Protein AF-A0A6G7K426-F1 (afdb_monomer_lite)

Foldseek 3Di:
DFDQFDDPVDDDDDPVLCVVLVHFDPPDPCRRNVVSVSCVVVVHGHDDDPPDDDDDDDDPDPVRVVD

Organism: Staphylococcus aureus (NCBI:txid1280)

InterPro domains:
  IPR001173 Glycosyltransferase 2-like [PF13632] (3-65)
  IPR029044 Nucleotide-diphospho-sugar transferases [G3DSA:3.90.550.10] (1-59)
  IPR029044 Nucleotide-diphospho-sugar transferases [SSF53448] (4-65)

Sequence (67 aa):
GAVNTISGVFTLFKKSAVVDVGYWDTDMITEDIAVSWKLHLRGYRIKYEPLAMCWMLVPETLGGLWK

pLDDT: mean 88.62, std 6.9, range [60.69, 96.88]

Secondary structure (DSSP, 8-state):
---S---TTS----HHHHHHTTS--SS-S-HHHHHHHHHHHTT------TT--------SSHHHH--

Structure (mmCIF, N/CA/C/O backbone):
data_AF-A0A6G7K426-F1
#
_entry.id   AF-A0A6G7K426-F1
#
loop_
_atom_site.group_PDB
_atom_site.id
_atom_site.type_symbol
_atom_site.label_atom_id
_atom_site.label_alt_id
_atom_site.label_comp_id
_atom_site.label_asym_id
_atom_site.label_entity_id
_atom_site.label_seq_id
_atom_site.pdbx_PDB_ins_code
_atom_site.Cartn_x
_atom_site.Cartn_y
_atom_site.Cartn_z
_atom_site.occupancy
_atom_site.B_iso_or_equiv
_atom_site.auth_seq_id
_atom_site.auth_comp_id
_atom_site.auth_asym_id
_atom_site.auth_atom_id
_atom_site.pdbx_PDB_model_num
ATOM 1 N 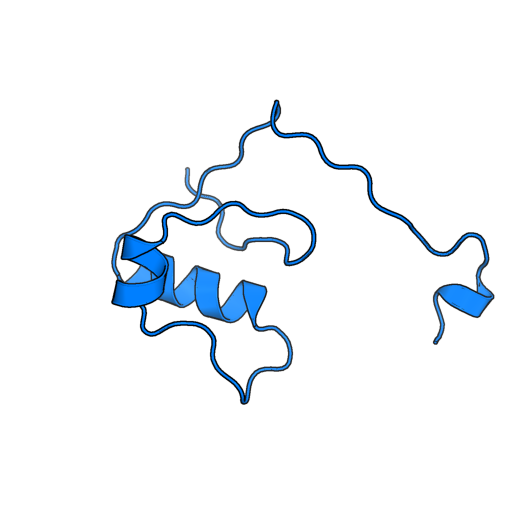N . GLY A 1 1 ? 2.787 12.075 11.748 1.00 60.69 1 GLY A N 1
ATOM 2 C CA . GLY A 1 1 ? 2.511 11.975 10.304 1.00 60.69 1 GLY A CA 1
ATOM 3 C C . GLY A 1 1 ? 2.039 10.579 9.951 1.00 60.69 1 GLY A C 1
ATOM 4 O O . GLY A 1 1 ? 2.324 9.646 10.701 1.00 60.69 1 GLY A O 1
ATOM 5 N N . ALA A 1 2 ? 1.293 10.456 8.859 1.00 73.75 2 ALA A N 1
ATOM 6 C CA . ALA A 1 2 ? 0.986 9.199 8.178 1.00 73.75 2 ALA A CA 1
ATOM 7 C C . ALA A 1 2 ? 1.418 9.355 6.714 1.00 73.75 2 ALA A C 1
ATOM 9 O O . ALA A 1 2 ? 1.465 10.479 6.213 1.00 73.75 2 ALA A O 1
ATOM 10 N N . VAL A 1 3 ? 1.776 8.254 6.061 1.00 83.12 3 VAL A N 1
ATOM 11 C CA . VAL A 1 3 ? 2.099 8.275 4.630 1.00 83.12 3 VAL A CA 1
ATOM 12 C C . VAL A 1 3 ? 0.789 8.310 3.848 1.00 83.12 3 VAL A C 1
ATOM 14 O O . VAL A 1 3 ? -0.125 7.552 4.161 1.00 83.12 3 VAL A O 1
ATOM 17 N N . ASN A 1 4 ? 0.681 9.193 2.857 1.00 83.06 4 ASN A N 1
ATOM 18 C CA . ASN A 1 4 ? -0.568 9.385 2.114 1.00 83.06 4 ASN A CA 1
ATOM 19 C C . ASN A 1 4 ? -0.837 8.254 1.117 1.00 83.06 4 ASN A C 1
ATOM 21 O O . ASN A 1 4 ? -1.984 7.856 0.943 1.00 83.06 4 ASN A O 1
ATOM 25 N N . THR A 1 5 ? 0.214 7.706 0.513 1.00 82.44 5 THR A N 1
ATOM 26 C CA . THR A 1 5 ? 0.117 6.666 -0.510 1.00 82.44 5 THR A CA 1
ATOM 27 C C . THR A 1 5 ? 1.127 5.563 -0.250 1.00 82.44 5 THR A C 1
ATOM 29 O O . T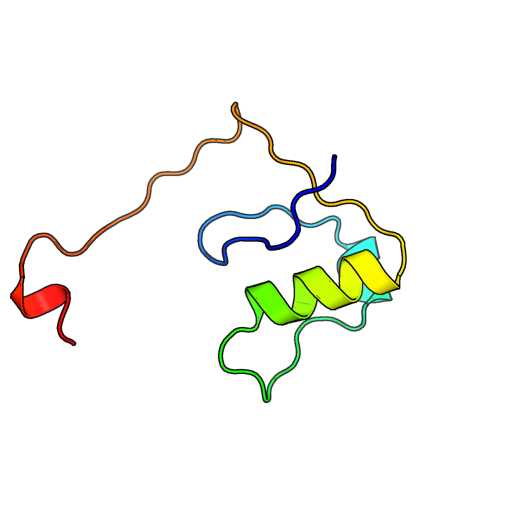HR A 1 5 ? 2.248 5.809 0.195 1.00 82.44 5 THR A O 1
ATOM 32 N N . ILE A 1 6 ? 0.723 4.333 -0.520 1.00 86.19 6 ILE A N 1
ATOM 33 C CA . ILE A 1 6 ? 1.620 3.184 -0.540 1.00 86.19 6 ILE A CA 1
ATOM 34 C C . ILE A 1 6 ? 2.152 2.980 -1.954 1.00 86.19 6 ILE A C 1
ATOM 36 O O . ILE A 1 6 ? 1.510 3.377 -2.922 1.00 86.19 6 ILE A O 1
ATOM 40 N N . SER A 1 7 ? 3.319 2.354 -2.061 1.00 80.19 7 SER A N 1
ATOM 41 C CA . SER A 1 7 ? 3.820 1.859 -3.340 1.00 80.19 7 SER A CA 1
ATOM 42 C C . SER A 1 7 ? 3.378 0.411 -3.521 1.00 80.19 7 SER A C 1
ATOM 44 O O . SER A 1 7 ? 3.561 -0.406 -2.609 1.00 80.19 7 SER A O 1
ATOM 46 N N . GLY A 1 8 ? 2.871 0.074 -4.706 1.00 75.62 8 GLY A N 1
ATOM 47 C CA . GLY A 1 8 ? 2.568 -1.306 -5.084 1.00 75.62 8 GLY A CA 1
ATOM 48 C C . GLY A 1 8 ? 3.779 -2.246 -5.043 1.00 75.62 8 GLY A C 1
ATOM 49 O O . GLY A 1 8 ? 3.606 -3.457 -4.947 1.00 75.62 8 GLY A O 1
ATOM 50 N N . VAL A 1 9 ? 5.011 -1.721 -5.046 1.00 80.31 9 VAL A N 1
ATOM 51 C CA . VAL A 1 9 ? 6.213 -2.564 -5.128 1.00 80.31 9 VAL A CA 1
ATOM 52 C C . VAL A 1 9 ? 6.588 -3.200 -3.790 1.00 80.31 9 VAL A C 1
ATOM 54 O O . VAL A 1 9 ? 7.054 -4.338 -3.761 1.00 80.31 9 VAL A O 1
ATOM 57 N N . PHE A 1 10 ? 6.370 -2.507 -2.670 1.00 86.94 10 PHE A N 1
ATOM 58 C CA . PHE A 1 10 ? 6.645 -3.074 -1.351 1.00 86.94 10 PHE A CA 1
ATOM 59 C C . PHE A 1 10 ? 5.799 -2.428 -0.260 1.00 86.94 10 PHE A C 1
ATOM 61 O O . PHE A 1 10 ? 6.087 -1.331 0.218 1.00 86.94 10 PHE A O 1
ATOM 68 N N . THR A 1 11 ? 4.755 -3.148 0.148 1.00 91.06 11 THR A N 1
ATOM 69 C CA . THR A 1 11 ? 3.858 -2.755 1.234 1.00 91.06 11 THR A CA 1
ATOM 70 C C . THR A 1 11 ? 3.366 -3.993 1.976 1.00 91.06 11 THR A C 1
ATOM 72 O O . THR A 1 11 ? 3.012 -4.999 1.364 1.00 91.06 11 THR A O 1
ATOM 75 N N . LEU A 1 12 ? 3.304 -3.916 3.307 1.00 91.56 12 LEU A N 1
ATOM 76 C CA . LEU A 1 12 ? 2.713 -4.954 4.149 1.00 91.56 12 LEU A CA 1
ATOM 77 C C . LEU A 1 12 ? 1.349 -4.504 4.662 1.00 91.56 12 LEU A C 1
ATOM 79 O O . LEU A 1 12 ? 1.205 -3.416 5.220 1.00 91.56 12 LEU A O 1
ATOM 83 N N . PHE A 1 13 ? 0.356 -5.381 4.535 1.00 92.94 13 PHE A N 1
ATOM 84 C CA . PHE A 1 13 ? -1.004 -5.102 4.971 1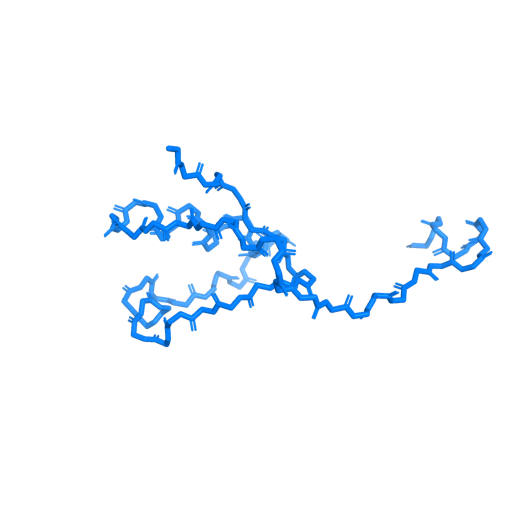.00 92.94 13 PHE A CA 1
ATOM 85 C C . PHE A 1 13 ? -1.423 -6.003 6.124 1.00 92.94 13 PHE A C 1
ATOM 87 O O . PHE A 1 13 ? -1.215 -7.218 6.117 1.00 92.94 13 PHE A O 1
ATOM 94 N N . LYS A 1 14 ? -2.130 -5.421 7.094 1.00 94.31 14 LYS A N 1
ATOM 95 C CA . LYS A 1 14 ? -2.879 -6.213 8.065 1.00 94.31 14 LYS A CA 1
ATOM 96 C C . LYS A 1 14 ? -4.099 -6.804 7.362 1.00 94.31 14 LYS A C 1
ATOM 98 O O . LYS A 1 14 ? -4.986 -6.054 6.964 1.00 94.31 14 LYS A O 1
ATOM 103 N N . LYS A 1 15 ? -4.182 -8.136 7.274 1.00 95.31 15 LYS A N 1
ATOM 104 C CA . LYS A 1 15 ? -5.287 -8.843 6.598 1.00 95.31 15 LYS A CA 1
ATOM 105 C C . LYS A 1 15 ? -6.664 -8.308 6.999 1.00 95.31 15 LYS A C 1
ATOM 107 O O . LYS A 1 15 ? -7.463 -7.993 6.132 1.00 95.31 15 LYS A O 1
ATOM 112 N N . SER A 1 16 ? -6.921 -8.141 8.298 1.00 96.88 16 SER A N 1
ATOM 113 C CA . SER A 1 16 ? -8.215 -7.642 8.783 1.00 96.88 16 SER A CA 1
ATOM 114 C C . SER A 1 16 ? -8.568 -6.250 8.250 1.00 96.88 16 SER A C 1
ATOM 116 O O . SER A 1 16 ? -9.734 -5.990 8.000 1.00 96.88 16 SER A O 1
ATOM 118 N N . ALA A 1 17 ? -7.577 -5.369 8.071 1.00 95.88 17 ALA A N 1
ATOM 119 C CA . ALA A 1 17 ? -7.801 -4.025 7.547 1.00 95.88 17 ALA A CA 1
ATOM 120 C C . ALA A 1 17 ? -8.150 -4.060 6.054 1.00 95.88 17 ALA A C 1
ATOM 122 O O . ALA A 1 17 ? -9.037 -3.337 5.626 1.00 95.88 17 ALA A O 1
ATOM 123 N N . VAL A 1 18 ? -7.507 -4.944 5.281 1.00 94.94 18 VAL A N 1
ATOM 124 C CA . VAL A 1 18 ? -7.811 -5.141 3.850 1.00 94.94 18 VAL A CA 1
ATOM 125 C C . VAL A 1 18 ? -9.226 -5.682 3.652 1.00 94.94 18 VAL A C 1
ATOM 127 O O . VAL A 1 18 ? -9.951 -5.217 2.777 1.00 94.94 18 VAL A O 1
ATOM 130 N N . VAL A 1 19 ? -9.630 -6.645 4.486 1.00 96.38 19 VAL A N 1
ATOM 131 C CA . VAL A 1 19 ? -11.000 -7.176 4.465 1.00 96.38 19 VAL A CA 1
ATOM 132 C C . VAL A 1 19 ? -12.007 -6.084 4.836 1.00 96.38 19 VAL A C 1
ATOM 134 O O . VAL A 1 19 ? -13.029 -5.961 4.170 1.00 96.38 19 VAL A O 1
ATOM 137 N N . ASP A 1 20 ? -11.711 -5.266 5.852 1.00 96.44 20 ASP A N 1
ATOM 138 C CA . ASP A 1 20 ? -12.602 -4.185 6.293 1.00 96.44 20 ASP A CA 1
ATOM 139 C C . ASP A 1 20 ? -12.837 -3.120 5.210 1.00 96.44 20 ASP A C 1
ATOM 141 O O . ASP A 1 20 ? -13.970 -2.672 5.011 1.00 96.44 20 ASP A O 1
ATOM 145 N N . VAL A 1 21 ? -11.789 -2.749 4.464 1.00 94.94 21 VAL A N 1
ATOM 146 C CA . VAL A 1 21 ? -11.895 -1.781 3.356 1.00 94.94 21 VAL A CA 1
ATOM 147 C C . VAL A 1 21 ? -12.493 -2.368 2.073 1.00 94.94 21 VAL A C 1
ATOM 149 O O . VAL A 1 21 ? -12.653 -1.640 1.094 1.00 94.94 21 VAL A O 1
ATOM 152 N N . GLY A 1 22 ? -12.843 -3.657 2.064 1.00 94.25 22 GLY A N 1
ATOM 153 C CA . GLY A 1 22 ? -13.465 -4.310 0.913 1.00 94.25 22 GLY A CA 1
ATOM 154 C C . GLY A 1 22 ? -12.499 -4.615 -0.231 1.00 94.25 22 GLY A C 1
ATOM 155 O O . GLY A 1 22 ? -12.934 -4.661 -1.376 1.00 94.25 22 GLY A O 1
ATOM 156 N N . TYR A 1 23 ? -11.219 -4.857 0.073 1.00 92.69 23 TYR A N 1
ATOM 157 C CA . TYR A 1 23 ? -10.178 -5.199 -0.906 1.00 92.69 23 TYR A CA 1
ATOM 158 C C . TYR A 1 23 ? -9.922 -4.097 -1.962 1.00 92.69 23 TYR A C 1
ATOM 160 O O . TYR A 1 23 ? -10.309 -2.934 -1.797 1.00 92.69 23 TYR A O 1
ATOM 168 N N . TRP A 1 24 ? -9.177 -4.450 -3.012 1.00 92.44 24 TRP A N 1
ATOM 169 C CA . TRP A 1 24 ? -8.809 -3.567 -4.118 1.00 92.44 24 TRP A CA 1
ATOM 170 C C . TRP A 1 24 ? -9.962 -3.375 -5.099 1.00 92.44 24 TRP A C 1
ATOM 172 O O . TRP A 1 24 ? -10.764 -4.284 -5.317 1.00 92.44 24 TRP A O 1
ATOM 182 N N . ASP A 1 25 ? -10.016 -2.189 -5.697 1.00 87.38 25 ASP A N 1
ATOM 183 C CA . ASP A 1 25 ? -10.909 -1.911 -6.818 1.00 87.38 25 ASP A CA 1
ATOM 184 C C . ASP A 1 25 ? -10.354 -2.552 -8.095 1.00 87.38 25 ASP A C 1
ATOM 186 O O . ASP A 1 25 ? -9.144 -2.568 -8.309 1.00 87.38 25 ASP A O 1
ATOM 190 N N . THR A 1 26 ? -11.233 -3.108 -8.928 1.00 84.81 26 THR A N 1
ATOM 191 C CA . THR A 1 26 ? -10.841 -3.815 -10.168 1.00 84.81 26 THR A CA 1
ATOM 192 C C . THR A 1 26 ? -10.879 -2.922 -11.407 1.00 84.81 26 THR A C 1
ATOM 194 O O . THR A 1 26 ? -10.428 -3.327 -12.475 1.00 84.81 26 THR A O 1
ATOM 197 N N . ASP A 1 27 ? -11.416 -1.713 -11.267 1.00 85.00 27 ASP A N 1
ATOM 198 C CA . ASP A 1 27 ? -11.607 -0.718 -12.321 1.00 85.00 27 ASP A CA 1
ATOM 199 C C . ASP A 1 27 ? -10.558 0.408 -12.287 1.00 85.00 27 ASP A C 1
ATOM 201 O O . ASP A 1 27 ? -10.484 1.207 -13.222 1.00 85.00 27 ASP A O 1
ATOM 205 N N . MET A 1 28 ? -9.715 0.468 -11.249 1.00 79.62 28 MET A N 1
ATOM 206 C CA . MET A 1 28 ? -8.631 1.445 -11.148 1.00 79.62 28 MET A CA 1
ATOM 207 C C . MET A 1 28 ? -7.312 0.912 -11.710 1.00 79.62 28 MET A C 1
ATOM 209 O O . MET A 1 28 ? -6.874 -0.181 -11.376 1.00 79.62 28 MET A O 1
ATOM 213 N N . ILE A 1 29 ? -6.637 1.749 -12.508 1.00 78.38 29 ILE A N 1
ATOM 214 C CA . ILE A 1 29 ? -5.286 1.483 -13.037 1.00 78.38 29 ILE A CA 1
ATOM 215 C C . ILE A 1 29 ? -4.215 1.591 -11.933 1.00 78.38 29 ILE A C 1
ATOM 217 O O . ILE A 1 29 ? -3.156 0.988 -12.049 1.00 78.38 29 ILE A O 1
ATOM 221 N N . THR A 1 30 ? -4.474 2.372 -10.878 1.00 84.62 30 THR A N 1
ATOM 222 C CA . THR A 1 30 ? -3.562 2.590 -9.740 1.00 84.62 30 THR A CA 1
ATOM 223 C C . THR A 1 30 ? -4.179 2.052 -8.448 1.00 84.62 30 THR A C 1
ATOM 225 O O . THR A 1 30 ? -4.658 2.815 -7.596 1.00 84.62 30 THR A O 1
ATOM 228 N N . GLU A 1 31 ? -4.241 0.729 -8.318 1.00 86.75 31 GLU A N 1
ATOM 229 C CA . GLU A 1 31 ? -4.928 0.045 -7.218 1.00 86.75 31 GLU A CA 1
ATOM 230 C C . GLU A 1 31 ? -4.277 0.284 -5.843 1.00 86.75 31 GLU A C 1
ATOM 232 O O . GLU A 1 31 ? -4.952 0.258 -4.808 1.00 86.75 31 GLU A O 1
ATOM 237 N N . ASP A 1 32 ? -2.972 0.555 -5.819 1.00 88.38 32 ASP A N 1
ATOM 238 C CA . ASP A 1 32 ? -2.177 0.831 -4.619 1.00 88.38 32 ASP A CA 1
ATOM 239 C C . ASP A 1 32 ? -2.527 2.187 -3.982 1.00 88.38 32 ASP A C 1
ATOM 241 O O . ASP A 1 32 ? -2.772 2.296 -2.771 1.00 88.38 32 ASP A O 1
ATOM 245 N N . ILE A 1 33 ? -2.647 3.228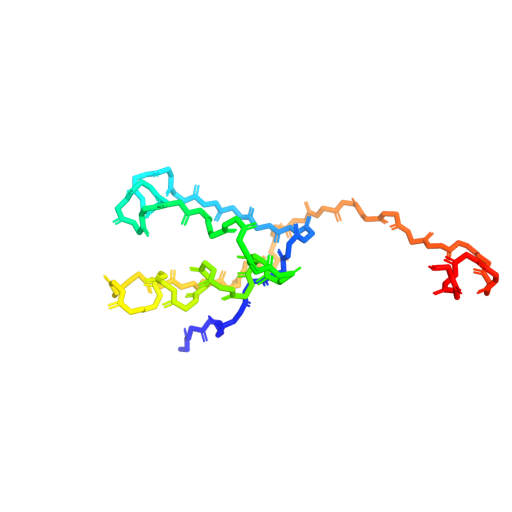 -4.801 1.00 89.69 33 ILE A N 1
ATOM 246 C CA . ILE A 1 33 ? -3.107 4.545 -4.364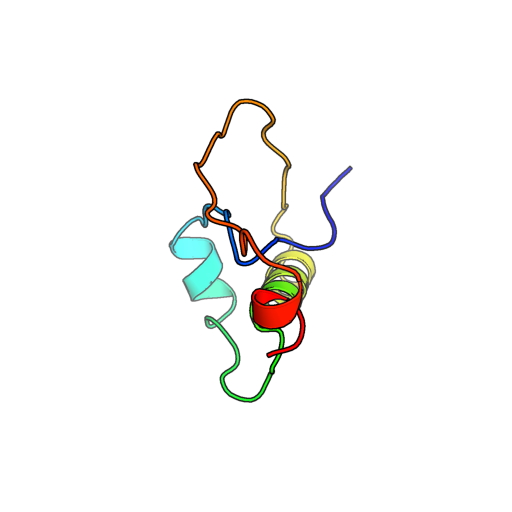 1.00 89.69 33 ILE A CA 1
ATOM 247 C C . ILE A 1 33 ? -4.562 4.439 -3.898 1.00 89.69 33 ILE A C 1
ATOM 249 O O . ILE A 1 33 ? -4.887 4.921 -2.811 1.00 89.69 33 ILE A O 1
ATOM 253 N N . ALA A 1 34 ? -5.423 3.757 -4.658 1.00 90.56 34 ALA A N 1
ATOM 254 C CA . ALA A 1 34 ? -6.840 3.594 -4.330 1.00 90.56 34 ALA A CA 1
ATOM 255 C C . ALA A 1 34 ? -7.054 2.957 -2.946 1.00 90.56 34 ALA A C 1
ATOM 257 O O . ALA A 1 34 ? -7.767 3.504 -2.095 1.00 90.56 34 ALA A O 1
ATOM 258 N N . VAL A 1 35 ? -6.373 1.838 -2.670 1.00 92.69 35 VAL A N 1
ATOM 259 C CA . VAL A 1 35 ? -6.494 1.152 -1.376 1.00 92.69 35 VAL A CA 1
ATOM 260 C C . VAL A 1 35 ? -5.903 1.980 -0.228 1.00 92.69 35 VAL A C 1
ATOM 262 O O . VAL A 1 35 ? -6.415 1.920 0.891 1.00 92.69 35 VAL A O 1
ATOM 265 N N . SER A 1 36 ? -4.890 2.819 -0.492 1.00 92.12 36 SER A N 1
ATOM 266 C CA . SER A 1 36 ? -4.352 3.763 0.503 1.00 92.12 36 SER A CA 1
ATOM 267 C C . SER A 1 36 ? -5.425 4.736 0.988 1.00 92.12 36 SER A C 1
ATOM 269 O O . SER A 1 36 ? -5.597 4.919 2.195 1.00 92.12 36 SER A O 1
ATOM 271 N N . TRP A 1 37 ? -6.194 5.317 0.063 1.00 91.69 37 TRP A N 1
ATOM 272 C CA . TRP A 1 37 ? -7.302 6.213 0.402 1.00 91.69 37 TRP A CA 1
ATOM 273 C C . TRP A 1 37 ? -8.394 5.495 1.185 1.00 91.69 37 TRP A C 1
ATOM 275 O O . TRP A 1 37 ? -8.847 6.017 2.203 1.00 91.69 37 TRP A O 1
ATOM 285 N N . LYS A 1 38 ? -8.774 4.278 0.778 1.00 93.81 38 LYS A N 1
ATOM 286 C CA . LYS A 1 38 ? -9.762 3.481 1.521 1.00 93.81 38 LYS A CA 1
ATOM 287 C C . LYS A 1 38 ? -9.330 3.217 2.964 1.00 93.81 38 LYS A C 1
ATOM 289 O O . LYS A 1 38 ? -10.139 3.353 3.881 1.00 93.81 38 LYS A O 1
ATOM 294 N N . LEU A 1 39 ? -8.055 2.882 3.176 1.00 94.31 39 LEU A N 1
ATOM 295 C CA . LEU A 1 39 ? -7.491 2.675 4.511 1.00 94.31 39 LEU A CA 1
ATOM 296 C C . LEU A 1 39 ? -7.561 3.956 5.351 1.00 94.31 39 LEU A C 1
ATOM 298 O O . LEU A 1 39 ? -8.035 3.902 6.487 1.00 94.31 39 LEU A O 1
ATOM 302 N N . HIS A 1 40 ? -7.167 5.102 4.790 1.00 93.81 40 HIS A N 1
ATOM 303 C CA . HIS A 1 40 ? -7.255 6.392 5.487 1.00 93.81 40 HIS A CA 1
ATOM 304 C C . HIS A 1 40 ? -8.698 6.780 5.820 1.00 93.81 40 HIS A C 1
ATOM 306 O O . HIS A 1 40 ? -8.975 7.179 6.949 1.00 93.81 40 HIS A O 1
ATOM 312 N N . LEU A 1 41 ? -9.631 6.612 4.877 1.00 93.44 41 LEU A N 1
ATOM 313 C CA . LEU A 1 41 ? -11.054 6.922 5.071 1.00 93.44 41 LEU A CA 1
ATOM 314 C C . LEU A 1 41 ? -11.712 6.035 6.139 1.00 93.44 41 LEU A C 1
ATOM 316 O O . LEU A 1 41 ? -12.623 6.486 6.829 1.00 93.44 41 LEU A O 1
ATOM 320 N N . ARG A 1 42 ? -11.234 4.796 6.320 1.00 94.31 42 ARG A N 1
ATOM 321 C CA . ARG A 1 42 ? -11.646 3.899 7.418 1.00 94.31 42 ARG A CA 1
ATOM 322 C C . ARG A 1 42 ? -10.883 4.129 8.729 1.00 94.31 42 ARG A C 1
ATOM 324 O O . ARG A 1 42 ? -11.089 3.398 9.694 1.00 94.31 42 ARG A O 1
ATOM 331 N N . GLY A 1 43 ? -10.016 5.140 8.794 1.00 93.62 43 GLY A N 1
ATOM 332 C CA . GLY A 1 43 ? -9.272 5.509 10.001 1.00 93.62 43 GLY A CA 1
ATOM 333 C C . GLY A 1 43 ? -8.037 4.649 10.282 1.00 93.62 43 GLY A C 1
ATOM 334 O O . GLY A 1 43 ? -7.421 4.784 11.345 1.00 93.62 43 GLY A O 1
ATOM 335 N N . TYR A 1 44 ? -7.634 3.780 9.351 1.00 94.25 44 TYR A N 1
ATOM 336 C CA . TYR A 1 44 ? -6.358 3.080 9.450 1.00 94.25 44 TYR A CA 1
ATOM 337 C C . TYR A 1 44 ? -5.192 4.035 9.194 1.00 94.25 44 TYR A C 1
ATOM 339 O O . TYR A 1 44 ? -5.313 5.062 8.532 1.00 94.25 44 TYR A O 1
ATOM 347 N N . ARG A 1 45 ? -4.025 3.688 9.744 1.00 92.38 45 ARG A N 1
ATOM 348 C CA . ARG A 1 45 ? -2.806 4.490 9.615 1.00 92.38 45 ARG A CA 1
ATOM 349 C C . ARG A 1 45 ? -1.763 3.737 8.817 1.00 92.38 45 ARG A C 1
ATOM 351 O O . ARG A 1 45 ? -1.405 2.616 9.167 1.00 92.38 45 ARG A O 1
ATOM 358 N N . ILE A 1 46 ? -1.216 4.419 7.823 1.00 92.81 46 ILE A N 1
ATOM 359 C CA . ILE A 1 46 ? -0.104 3.939 7.009 1.00 92.81 46 ILE A CA 1
ATOM 360 C C . ILE A 1 46 ? 1.183 4.566 7.547 1.00 92.81 46 ILE A C 1
ATOM 362 O O . ILE A 1 46 ? 1.259 5.784 7.753 1.00 92.81 46 ILE A O 1
ATOM 366 N N . LYS A 1 47 ? 2.184 3.730 7.830 1.00 91.25 47 LYS A N 1
ATOM 367 C CA . LYS A 1 47 ? 3.481 4.144 8.376 1.00 91.25 47 LYS A CA 1
ATOM 368 C C . LYS A 1 47 ? 4.602 3.661 7.469 1.00 91.25 47 LYS A C 1
ATOM 370 O O . LYS A 1 47 ? 4.533 2.557 6.944 1.00 91.25 47 LYS A O 1
ATOM 375 N N . TYR A 1 48 ? 5.625 4.494 7.336 1.00 90.25 48 TYR A N 1
ATOM 376 C CA . TYR A 1 48 ? 6.878 4.129 6.695 1.00 90.25 48 TYR A CA 1
ATOM 377 C C . TYR A 1 48 ? 7.792 3.442 7.714 1.00 90.25 48 TYR A C 1
ATOM 379 O O . TYR A 1 48 ? 7.956 3.966 8.817 1.00 90.25 48 TYR A O 1
ATOM 387 N N . GLU A 1 49 ? 8.365 2.296 7.347 1.00 91.50 49 GLU A N 1
ATOM 388 C CA . GLU A 1 49 ? 9.326 1.550 8.164 1.00 91.50 49 GLU A CA 1
ATOM 389 C C . GLU A 1 49 ? 10.666 1.472 7.413 1.00 91.50 49 GLU A C 1
ATOM 391 O O . GLU A 1 49 ? 10.776 0.688 6.471 1.00 91.50 49 GLU A O 1
ATOM 396 N N . PRO A 1 50 ? 11.678 2.282 7.780 1.00 89.06 50 PRO A N 1
ATOM 397 C CA . PRO A 1 50 ? 12.945 2.348 7.048 1.00 89.06 50 PRO A CA 1
ATOM 398 C C . PRO A 1 50 ? 13.766 1.054 7.111 1.00 89.06 50 PRO A C 1
ATOM 400 O O . PRO A 1 50 ? 14.638 0.859 6.268 1.00 89.06 50 PRO A O 1
ATOM 403 N N . LEU A 1 51 ? 13.520 0.182 8.094 1.00 91.94 51 LEU A N 1
ATOM 404 C CA . LEU A 1 51 ? 14.222 -1.098 8.217 1.00 91.94 51 LEU A CA 1
ATOM 405 C C . LEU A 1 51 ? 13.576 -2.217 7.390 1.00 91.94 51 LEU A C 1
ATOM 407 O O . LEU A 1 51 ? 14.163 -3.289 7.240 1.00 91.94 51 LEU A O 1
ATOM 411 N N . ALA A 1 52 ? 12.375 -1.995 6.852 1.00 89.56 52 ALA A N 1
ATOM 412 C CA . ALA A 1 52 ? 11.730 -2.948 5.965 1.00 89.56 52 ALA A CA 1
ATOM 413 C C . ALA A 1 52 ? 12.375 -2.840 4.575 1.00 89.56 52 ALA A C 1
ATOM 415 O O . ALA A 1 52 ? 12.172 -1.864 3.856 1.00 89.56 52 ALA A O 1
ATOM 416 N N . MET A 1 53 ? 13.171 -3.845 4.206 1.00 88.12 53 MET A N 1
ATOM 417 C CA . MET A 1 53 ? 13.925 -3.866 2.952 1.00 88.12 53 MET A CA 1
ATOM 418 C C . MET A 1 53 ? 13.377 -4.911 1.978 1.00 88.12 53 MET A C 1
ATOM 420 O O . MET A 1 53 ? 13.063 -6.036 2.367 1.00 88.12 53 MET A O 1
ATOM 424 N N . CYS A 1 54 ? 13.346 -4.559 0.694 1.00 89.06 54 CYS A N 1
ATOM 425 C CA . CYS A 1 54 ? 13.070 -5.469 -0.411 1.00 89.06 54 CYS A CA 1
ATOM 426 C C . CYS A 1 54 ? 14.053 -5.229 -1.560 1.00 89.06 54 CYS A C 1
ATOM 428 O O . CYS A 1 54 ? 14.530 -4.112 -1.758 1.00 89.06 54 CYS A O 1
ATOM 430 N N . TRP A 1 55 ? 14.313 -6.268 -2.348 1.00 88.81 55 TRP A N 1
ATOM 431 C CA . TRP A 1 55 ? 15.070 -6.146 -3.590 1.00 88.81 55 TRP A CA 1
ATOM 432 C C . TRP A 1 55 ? 14.098 -5.878 -4.738 1.00 88.81 55 TRP A C 1
ATOM 434 O O . TRP A 1 55 ? 13.131 -6.617 -4.911 1.00 88.81 55 TRP A O 1
ATOM 444 N N . MET A 1 56 ? 14.352 -4.821 -5.506 1.00 86.69 56 MET A N 1
ATOM 445 C CA . MET A 1 56 ? 13.568 -4.450 -6.684 1.00 86.69 56 MET A CA 1
ATOM 446 C C . MET A 1 56 ? 14.437 -4.607 -7.932 1.00 86.69 56 MET A C 1
ATOM 448 O O . MET A 1 56 ? 15.591 -4.183 -7.944 1.00 86.69 56 MET A O 1
ATOM 452 N N . LEU A 1 57 ? 13.864 -5.197 -8.980 1.00 89.19 57 LEU A N 1
ATOM 453 C CA . LEU A 1 57 ? 14.453 -5.204 -10.315 1.00 89.19 57 LEU A CA 1
ATOM 454 C C . LEU A 1 57 ? 13.984 -3.970 -11.078 1.00 89.19 57 LEU A C 1
ATOM 456 O O . LEU A 1 57 ? 12.797 -3.645 -11.079 1.00 89.19 57 LEU A O 1
ATOM 460 N N . VAL A 1 58 ? 14.923 -3.313 -11.745 1.00 89.00 58 VAL A N 1
ATOM 461 C CA . VAL A 1 58 ? 14.661 -2.159 -12.603 1.00 89.00 58 VAL A CA 1
ATOM 462 C C . VAL A 1 58 ? 15.141 -2.463 -14.020 1.00 89.00 58 VAL A C 1
ATOM 464 O O . VAL A 1 58 ? 16.050 -3.280 -14.187 1.00 89.00 58 VAL A O 1
ATOM 467 N N . PRO A 1 59 ? 14.560 -1.833 -15.053 1.00 89.94 59 PRO A N 1
ATOM 468 C CA . PRO A 1 59 ? 15.066 -1.973 -16.409 1.00 89.94 59 PRO A CA 1
ATOM 469 C C . PRO A 1 59 ? 16.527 -1.519 -16.489 1.00 89.94 59 PRO A C 1
ATOM 471 O O . PRO A 1 59 ? 16.859 -0.395 -16.121 1.00 89.94 59 PRO A O 1
ATOM 474 N N . GLU A 1 60 ? 17.397 -2.381 -17.010 1.00 92.75 60 GLU A N 1
ATOM 475 C CA . GLU A 1 60 ? 18.829 -2.082 -17.167 1.00 92.75 60 GLU A CA 1
ATOM 476 C C . GLU A 1 60 ? 19.121 -1.213 -18.402 1.00 92.75 60 GLU A C 1
ATOM 478 O O . GLU A 1 60 ? 20.226 -0.703 -18.575 1.00 92.75 60 GLU A O 1
ATOM 483 N N . THR A 1 61 ? 18.133 -1.044 -19.289 1.00 92.75 61 THR A N 1
ATOM 484 C CA . THR A 1 61 ? 18.284 -0.333 -20.563 1.00 92.75 61 THR A CA 1
ATOM 485 C C . THR A 1 61 ? 17.206 0.729 -20.741 1.00 92.75 61 THR A C 1
ATOM 487 O O . THR A 1 61 ? 16.059 0.541 -20.334 1.00 92.75 61 THR A O 1
ATOM 490 N N . LEU A 1 62 ? 17.548 1.823 -21.433 1.00 89.00 62 LEU A N 1
ATOM 491 C CA . LEU A 1 62 ? 16.592 2.883 -21.773 1.00 89.00 62 LEU A CA 1
ATOM 492 C C . LEU A 1 62 ? 15.406 2.336 -22.581 1.00 89.00 62 LEU A C 1
ATOM 494 O O . LEU A 1 62 ? 14.272 2.708 -22.318 1.00 89.00 62 LEU A O 1
ATOM 498 N N . GLY A 1 63 ? 15.637 1.396 -23.503 1.00 90.25 63 GLY A N 1
ATOM 499 C CA . GLY A 1 63 ? 14.556 0.753 -24.260 1.00 90.25 63 GLY A CA 1
ATOM 500 C C . GLY A 1 63 ? 13.577 -0.049 -23.392 1.00 90.25 63 GLY A C 1
ATOM 501 O O . GLY A 1 63 ? 12.413 -0.172 -23.756 1.00 90.25 63 GLY A O 1
ATOM 502 N N . GLY A 1 64 ? 14.021 -0.563 -22.240 1.00 85.88 64 GLY A N 1
ATOM 503 C CA . GLY A 1 64 ? 13.156 -1.234 -21.268 1.00 85.88 64 GLY A CA 1
ATOM 504 C C . GLY A 1 64 ? 12.295 -0.280 -20.436 1.00 85.88 64 GLY A C 1
ATOM 505 O O . GLY A 1 64 ? 11.269 -0.708 -19.924 1.00 85.88 64 GLY A O 1
ATOM 506 N N . LEU A 1 65 ? 12.685 0.994 -20.318 1.00 86.00 65 LEU A N 1
ATOM 507 C CA . LEU A 1 65 ? 11.917 2.020 -19.602 1.00 86.00 65 LEU A CA 1
ATOM 508 C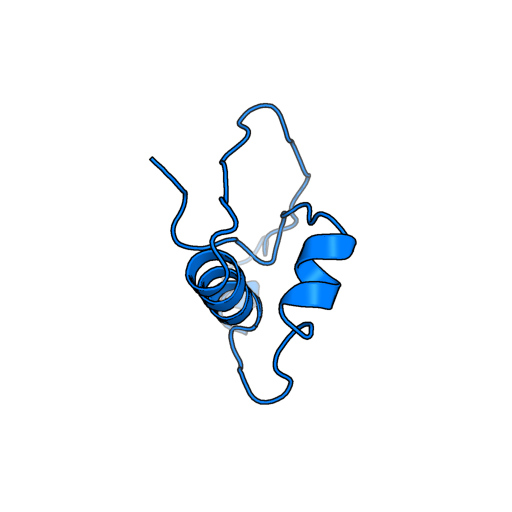 C . LEU A 1 65 ? 10.764 2.596 -20.444 1.00 86.00 65 LEU A C 1
ATOM 510 O O . LEU A 1 65 ? 9.772 3.050 -19.890 1.00 86.00 65 LEU A O 1
ATOM 514 N N . TRP A 1 66 ? 10.905 2.599 -21.772 1.00 87.12 66 TRP A N 1
ATOM 515 C CA . TRP A 1 66 ? 9.949 3.202 -22.715 1.00 87.12 66 TRP A CA 1
ATOM 516 C C . TRP A 1 66 ? 8.923 2.208 -23.296 1.00 87.12 66 TRP A C 1
ATOM 518 O O . TRP A 1 66 ? 8.306 2.501 -24.322 1.00 87.12 66 TRP A O 1
ATOM 528 N N . LYS A 1 67 ? 8.766 1.031 -22.682 1.00 62.50 67 LYS A N 1
ATOM 529 C CA . LYS A 1 67 ? 7.714 0.053 -22.998 1.00 62.50 67 LYS A CA 1
ATOM 530 C C . LYS A 1 67 ? 6.534 0.212 -22.054 1.00 62.50 67 LYS A C 1
ATOM 532 O O . LYS A 1 67 ? 5.403 0.023 -22.547 1.00 62.50 67 LYS A O 1
#

Radius of gyration: 14.34 Å; chains: 1; bounding box: 32×21×35 Å